Protein AF-A0A948TJI2-F1 (afdb_monomer)

Radius of gyration: 21.01 Å; Cα contacts (8 Å, |Δi|>4): 110; chains: 1; bounding box: 56×39×64 Å

Secondary structure (DSSP, 8-state):
-------S---HHHHHHHHHHSTT-TT----HHHHHHHHHHHHHHHHHHHHHHHHHHHHHHHTTT--HHHHHHHHHHHHHHHHTHHHHHHHHHHHHHHHT--HHHHHHHHHHHHHHHHHHHHHHHHTTTS-HHHHHHHHHHHHHHHHHHHHHHHHHHHSPTTTTS-TTSSTTTS--

InterPro domains:
  IPR008523 Protein of unknown function DUF805 [PF05656] (23-134)

Foldseek 3Di:
DDPPDPDDDDPVVNVVVVLVVCLQVLPDAADLVRLVVLLVVLVVQLVVLVVQLVVLVVVVVVVPPPDVVSVVSNVVSVVSNVSSVSSVLSSLSNLCVQQPDDPVVSCCLVCVLVVLVVVLVVLVVCCVPDPVPVSVVVSVVSVVVSVVSVVVSVVSSPDHGNNPVPPPPPPVVVPD

Structure (mmCIF, N/CA/C/O backbone):
data_AF-A0A948TJI2-F1
#
_entry.id   AF-A0A948TJI2-F1
#
loop_
_atom_site.group_PDB
_atom_site.id
_atom_site.type_symbol
_atom_site.label_atom_id
_atom_site.label_alt_id
_atom_site.label_comp_id
_atom_site.label_asym_id
_atom_site.label_entity_id
_atom_site.label_seq_id
_atom_site.pdbx_PDB_ins_code
_atom_site.Cartn_x
_atom_site.Cartn_y
_atom_site.Cartn_z
_atom_site.occupancy
_atom_site.B_iso_or_equiv
_atom_site.auth_seq_id
_atom_site.auth_comp_id
_atom_site.auth_asym_id
_atom_site.auth_atom_id
_atom_site.pdbx_PDB_model_num
ATOM 1 N N . MET A 1 1 ? -28.660 -2.058 5.578 1.00 41.66 1 MET A N 1
ATOM 2 C CA . MET A 1 1 ? -27.791 -2.684 6.599 1.00 41.66 1 MET A CA 1
ATOM 3 C C . MET A 1 1 ? -27.892 -4.188 6.432 1.00 41.66 1 MET A C 1
ATOM 5 O O . MET A 1 1 ? -28.920 -4.748 6.784 1.00 41.66 1 MET A O 1
ATOM 9 N N . HIS A 1 2 ? -26.890 -4.827 5.831 1.00 29.61 2 HIS A N 1
ATOM 10 C CA . HIS A 1 2 ? -26.857 -6.284 5.725 1.00 29.61 2 HIS A CA 1
ATOM 11 C C . HIS A 1 2 ? -26.033 -6.803 6.906 1.00 29.61 2 HIS A C 1
ATOM 13 O O . HIS A 1 2 ? -24.832 -6.553 6.982 1.00 29.61 2 HIS A O 1
ATOM 19 N N . LYS A 1 3 ? -26.699 -7.414 7.892 1.00 41.34 3 LYS A N 1
ATOM 20 C CA . LYS A 1 3 ? -26.012 -8.119 8.976 1.00 41.34 3 LYS A CA 1
ATOM 21 C C . LYS A 1 3 ? -25.444 -9.394 8.363 1.00 41.34 3 LYS A C 1
ATOM 23 O O . LYS A 1 3 ? -26.211 -10.234 7.907 1.00 41.34 3 LYS A O 1
ATOM 28 N N . VAL A 1 4 ? -24.120 -9.523 8.324 1.00 48.44 4 VAL A N 1
ATOM 29 C CA . VAL A 1 4 ? -23.488 -10.813 8.034 1.00 48.44 4 VAL A CA 1
ATOM 30 C C . VAL A 1 4 ? -23.880 -11.732 9.185 1.00 48.44 4 VAL A C 1
ATOM 32 O O . VAL A 1 4 ? -23.501 -11.497 10.331 1.00 48.44 4 VAL A O 1
ATOM 35 N N . HIS A 1 5 ? -24.754 -12.689 8.890 1.00 36.78 5 HIS A N 1
ATOM 36 C CA . HIS A 1 5 ? -25.294 -13.618 9.865 1.00 36.78 5 HIS A CA 1
ATOM 37 C C . HIS A 1 5 ? -24.162 -14.489 10.423 1.00 36.78 5 HIS A C 1
ATOM 39 O O . HIS A 1 5 ? -23.538 -15.264 9.702 1.00 36.78 5 HIS A O 1
ATOM 45 N N . GLU A 1 6 ? -23.923 -14.371 11.727 1.00 55.50 6 GLU A N 1
ATOM 46 C CA . GLU A 1 6 ? -23.192 -15.353 12.521 1.00 55.50 6 GLU A CA 1
ATOM 47 C C . GLU A 1 6 ? -24.030 -16.632 12.589 1.00 55.50 6 GLU A C 1
ATOM 49 O O . GLU A 1 6 ? -24.870 -16.770 13.472 1.00 55.50 6 GLU A O 1
ATOM 54 N N . HIS A 1 7 ? -23.850 -17.567 11.656 1.00 35.25 7 HIS A N 1
ATOM 55 C CA . HIS A 1 7 ? -24.276 -18.955 11.842 1.00 35.25 7 HIS A CA 1
ATOM 56 C C . HIS A 1 7 ? -23.180 -19.910 11.363 1.00 35.25 7 HIS A C 1
ATOM 58 O O . HIS A 1 7 ? -22.802 -19.924 10.196 1.00 35.25 7 HIS A O 1
ATOM 64 N N . GLY A 1 8 ? -22.669 -20.673 12.334 1.00 47.69 8 GLY A N 1
ATOM 65 C CA . GLY A 1 8 ? -22.011 -21.976 12.237 1.00 47.69 8 GLY A CA 1
ATOM 66 C C . GLY A 1 8 ? -21.249 -22.318 10.956 1.00 47.69 8 GLY A C 1
ATOM 67 O O . GLY A 1 8 ? -21.839 -22.725 9.963 1.00 47.69 8 GLY A O 1
ATOM 68 N N . ARG A 1 9 ? -19.913 -22.329 11.070 1.00 49.62 9 ARG A N 1
ATOM 69 C CA . ARG A 1 9 ? -18.946 -22.820 10.071 1.00 49.62 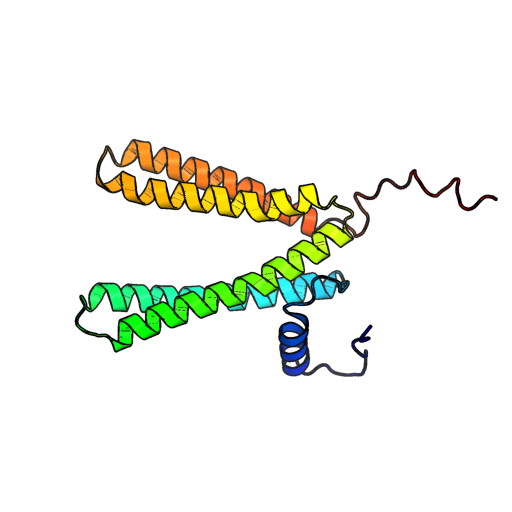9 ARG A CA 1
ATOM 70 C C . ARG A 1 9 ? -18.987 -22.047 8.752 1.00 49.62 9 ARG A C 1
ATOM 72 O O . ARG A 1 9 ? -19.444 -22.553 7.730 1.00 49.62 9 ARG A O 1
ATOM 79 N N . THR A 1 10 ? -18.387 -20.858 8.747 1.00 48.69 10 THR A N 1
ATOM 80 C CA . THR A 1 10 ? -17.975 -20.222 7.495 1.00 48.69 10 THR A CA 1
ATOM 81 C C . THR A 1 10 ? -16.931 -21.118 6.836 1.00 48.69 10 THR A C 1
ATOM 83 O O . THR A 1 10 ? -15.768 -21.175 7.236 1.00 48.69 10 THR A O 1
ATOM 86 N N . LYS A 1 11 ? -17.349 -21.876 5.817 1.00 54.75 11 LYS A N 1
ATOM 87 C CA . LYS A 1 11 ? -16.402 -22.472 4.873 1.00 54.75 11 LYS A CA 1
ATOM 88 C C . LYS A 1 11 ? -15.533 -21.308 4.404 1.00 54.75 11 LYS A C 1
ATOM 90 O O . LYS A 1 11 ? -16.090 -20.305 3.965 1.00 54.75 11 LYS A O 1
ATOM 95 N N . LEU A 1 12 ? -14.209 -21.402 4.532 1.00 59.41 12 LEU A N 1
ATOM 96 C CA . LEU A 1 12 ? -13.259 -20.322 4.197 1.00 59.41 12 LEU A CA 1
ATOM 97 C C . LEU A 1 12 ? -13.596 -19.623 2.866 1.00 59.41 12 LEU A C 1
ATOM 99 O O . LEU A 1 12 ? -13.432 -18.418 2.725 1.00 59.41 12 LEU A O 1
ATOM 103 N N . PHE A 1 13 ? -14.159 -20.382 1.928 1.00 56.41 13 PHE A N 1
ATOM 104 C CA . PHE A 1 13 ? -14.664 -19.921 0.643 1.00 56.41 13 PHE A CA 1
ATOM 105 C C . PHE A 1 13 ? -15.855 -18.938 0.694 1.00 56.41 13 PHE A C 1
ATOM 107 O O . PHE A 1 13 ? -15.899 -18.002 -0.095 1.00 56.41 13 PHE A O 1
ATOM 114 N N . GLN A 1 14 ? -16.816 -19.100 1.607 1.00 59.81 14 GLN A N 1
ATOM 115 C CA . GLN A 1 14 ? -17.918 -18.143 1.798 1.00 59.81 14 GLN A CA 1
ATOM 116 C C . GLN A 1 14 ? -17.423 -16.847 2.439 1.00 59.81 14 GLN A C 1
ATOM 118 O O . GLN A 1 14 ? -17.778 -15.775 1.970 1.00 59.81 14 GLN A O 1
ATOM 123 N N . ALA A 1 15 ? -16.520 -16.936 3.420 1.00 57.06 15 ALA A N 1
ATOM 124 C CA . ALA A 1 15 ? -15.851 -15.755 3.966 1.00 57.06 15 ALA A CA 1
ATOM 125 C C . ALA A 1 15 ? -15.019 -15.026 2.894 1.00 57.06 15 ALA A C 1
ATOM 127 O O . ALA A 1 15 ? -14.997 -13.799 2.856 1.00 57.06 15 ALA A O 1
ATOM 128 N N . TRP A 1 16 ? -14.385 -15.778 1.990 1.00 62.28 16 TRP A N 1
ATOM 129 C CA . TRP A 1 16 ? -13.677 -15.247 0.826 1.00 62.28 16 TRP A CA 1
ATOM 130 C C . TRP A 1 16 ? -14.635 -14.556 -0.162 1.00 62.28 16 TRP A C 1
ATOM 132 O O . TRP A 1 16 ? -14.411 -13.406 -0.522 1.00 62.28 16 TRP A O 1
ATOM 142 N N . LEU A 1 17 ? -15.753 -15.184 -0.538 1.00 58.09 17 LEU A N 1
ATOM 143 C CA . LEU A 1 17 ? -16.771 -14.578 -1.411 1.00 58.09 17 LEU A CA 1
ATOM 144 C C . LEU A 1 17 ? -17.415 -13.329 -0.795 1.00 58.09 17 LEU A C 1
ATOM 146 O O . LEU A 1 17 ? -17.622 -12.342 -1.497 1.00 58.09 17 LEU A O 1
ATOM 150 N N . ASP A 1 18 ? -17.708 -13.345 0.502 1.00 59.81 18 ASP A N 1
ATOM 151 C CA . ASP A 1 18 ? -18.291 -12.204 1.210 1.00 59.81 18 ASP A CA 1
ATOM 152 C C . ASP A 1 18 ? -17.280 -11.063 1.382 1.00 59.81 18 ASP A C 1
ATOM 154 O O . ASP A 1 18 ? -17.654 -9.891 1.303 1.00 59.81 18 ASP A O 1
ATOM 158 N N . PHE A 1 19 ? -15.986 -11.378 1.510 1.00 59.34 19 PHE A N 1
ATOM 159 C CA . PHE A 1 19 ? -14.902 -10.396 1.455 1.00 59.34 19 PHE A CA 1
ATOM 160 C C . PHE A 1 19 ? -14.855 -9.684 0.094 1.00 59.34 19 PHE A C 1
ATOM 162 O O . PHE A 1 19 ? -14.779 -8.456 0.048 1.00 59.34 19 PHE A O 1
ATOM 169 N N . PHE A 1 20 ? -14.991 -10.429 -1.010 1.00 63.50 20 PHE A N 1
ATOM 170 C CA . PHE A 1 20 ? -15.074 -9.853 -2.358 1.00 63.50 20 PHE A CA 1
ATOM 171 C C . PHE A 1 20 ? -16.419 -9.168 -2.660 1.00 63.50 20 PHE A C 1
ATOM 173 O O . PHE A 1 20 ? -16.454 -8.241 -3.460 1.00 63.50 20 PHE A O 1
ATOM 180 N N . LYS A 1 21 ? -17.529 -9.546 -2.014 1.00 61.41 21 LYS A N 1
ATOM 181 C CA . LYS A 1 21 ? -18.817 -8.830 -2.136 1.00 61.41 21 LYS A CA 1
ATOM 182 C C . LYS A 1 21 ? -18.848 -7.528 -1.334 1.00 61.41 21 LYS A C 1
ATOM 184 O O . LYS A 1 21 ? -19.417 -6.542 -1.790 1.00 61.41 21 LYS A O 1
ATOM 189 N N . GLY A 1 22 ? -18.205 -7.495 -0.167 1.00 58.66 22 GLY A N 1
ATOM 190 C CA . GLY A 1 22 ? -18.014 -6.291 0.651 1.00 58.66 22 GLY A CA 1
ATOM 191 C C . GLY A 1 22 ? -16.840 -5.405 0.209 1.00 58.66 22 GLY A C 1
ATOM 192 O O . GLY A 1 22 ? -16.525 -4.435 0.900 1.00 58.66 22 GLY A O 1
ATOM 193 N N . TYR A 1 23 ? -16.197 -5.739 -0.914 1.00 63.53 23 TYR A N 1
ATOM 194 C CA . TYR A 1 23 ? -14.965 -5.155 -1.464 1.00 63.53 23 TYR A CA 1
ATOM 195 C C . TYR A 1 23 ? -15.028 -3.650 -1.764 1.00 63.53 23 TYR A C 1
ATOM 197 O O . TYR A 1 23 ? -14.014 -2.972 -1.635 1.00 63.53 23 TYR A O 1
ATOM 205 N N . VAL A 1 24 ? -16.203 -3.120 -2.127 1.00 59.66 24 VAL A N 1
ATOM 206 C CA . VAL A 1 24 ? -16.421 -1.681 -2.410 1.00 59.66 24 VAL A CA 1
ATOM 207 C C . VAL A 1 24 ? -17.180 -0.978 -1.276 1.00 59.66 24 VAL A C 1
ATOM 209 O O . VAL A 1 24 ? -17.451 0.219 -1.344 1.00 59.66 24 VAL A O 1
ATOM 212 N N . ASP A 1 25 ? -17.563 -1.692 -0.214 1.00 66.06 25 ASP A N 1
ATOM 213 C CA . ASP A 1 25 ? -18.348 -1.085 0.860 1.00 66.06 25 ASP A CA 1
ATOM 214 C C . ASP A 1 25 ? -17.441 -0.398 1.889 1.00 66.06 25 ASP A C 1
ATOM 216 O O . ASP A 1 25 ? -16.996 -0.985 2.871 1.00 66.06 25 ASP A O 1
ATOM 220 N N . PHE A 1 26 ? -17.171 0.888 1.717 1.00 65.25 26 PHE A N 1
ATOM 221 C CA . PHE A 1 26 ? -16.350 1.643 2.670 1.00 65.25 26 PHE A CA 1
ATOM 222 C C . PHE A 1 26 ? -17.036 1.893 4.029 1.00 65.25 26 PHE A C 1
ATOM 224 O O . PHE A 1 26 ? -16.381 2.365 4.962 1.00 65.25 26 PHE A O 1
ATOM 231 N N . LYS A 1 27 ? -18.336 1.595 4.181 1.00 59.62 27 LYS A N 1
ATOM 232 C CA . LYS A 1 27 ? -19.125 1.990 5.361 1.00 59.62 27 LYS A CA 1
ATOM 233 C C . LYS A 1 27 ? -19.158 0.950 6.482 1.00 59.62 27 LYS A C 1
ATOM 235 O O . LYS A 1 27 ? -19.366 1.352 7.628 1.00 59.62 27 LYS A O 1
ATOM 240 N N . GLY A 1 28 ? -18.916 -0.331 6.201 1.00 65.31 28 GLY A N 1
ATOM 241 C CA . GLY A 1 28 ? -18.952 -1.405 7.207 1.00 65.31 28 GLY A CA 1
ATOM 242 C C . GLY A 1 28 ? -17.931 -1.252 8.348 1.00 65.31 28 GLY A C 1
ATOM 243 O O . GLY A 1 28 ? -16.875 -0.647 8.163 1.00 65.31 28 GLY A O 1
ATOM 244 N N . ASN A 1 29 ? -18.242 -1.822 9.517 1.00 62.53 29 ASN A N 1
ATOM 245 C CA . ASN A 1 29 ? -17.322 -1.928 10.658 1.00 62.53 29 ASN A CA 1
ATOM 246 C C . ASN A 1 29 ? -16.697 -3.328 10.671 1.00 62.53 29 ASN A C 1
ATOM 248 O O . ASN A 1 29 ? -17.370 -4.303 10.335 1.00 62.53 29 ASN A O 1
ATOM 252 N N . THR A 1 30 ? -15.435 -3.444 11.085 1.00 64.50 30 THR A N 1
ATOM 253 C CA . THR A 1 30 ? -14.716 -4.730 11.087 1.00 64.50 30 THR A CA 1
ATOM 254 C C . THR A 1 30 ? -14.263 -5.057 12.507 1.00 64.50 30 THR A C 1
ATOM 256 O O . THR A 1 30 ? -13.713 -4.203 13.199 1.00 64.50 30 THR A O 1
ATOM 259 N N . THR A 1 31 ? -14.483 -6.287 12.976 1.00 72.88 31 THR A N 1
ATOM 260 C CA . THR A 1 31 ? -13.916 -6.720 14.264 1.00 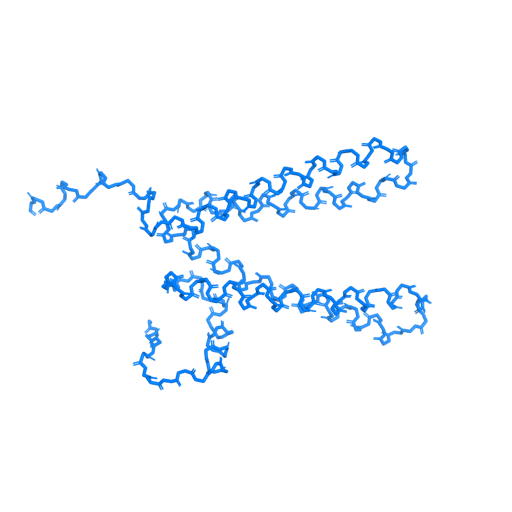72.88 31 THR A CA 1
ATOM 261 C C . THR A 1 31 ? -12.386 -6.741 14.173 1.00 72.88 31 THR A C 1
ATOM 263 O O . THR A 1 31 ? -11.831 -6.944 13.093 1.00 72.88 31 THR A O 1
ATOM 266 N N . ARG A 1 32 ? -11.669 -6.552 15.293 1.00 73.19 32 ARG A N 1
ATOM 267 C CA . ARG A 1 32 ? -10.189 -6.519 15.276 1.00 73.19 32 ARG A CA 1
ATOM 268 C C . ARG A 1 32 ? -9.582 -7.808 14.721 1.00 73.19 32 ARG A C 1
ATOM 270 O O . ARG A 1 32 ? -8.648 -7.752 13.931 1.00 73.19 32 ARG A O 1
ATOM 277 N N . SER A 1 33 ? -10.134 -8.958 15.111 1.00 75.12 33 SER A N 1
ATOM 278 C CA . SER A 1 33 ? -9.705 -10.255 14.580 1.00 75.12 33 SER A CA 1
ATOM 279 C C . SER A 1 33 ? -10.012 -10.375 13.083 1.00 75.12 33 SER A C 1
ATOM 281 O O . SER A 1 33 ? -9.138 -10.766 12.314 1.00 75.12 33 SER A O 1
ATOM 283 N N . GLY A 1 34 ? -11.204 -9.948 12.648 1.00 75.50 34 GLY A N 1
ATOM 284 C CA . GLY A 1 34 ? -11.576 -9.936 11.231 1.00 75.50 34 GLY A CA 1
ATOM 285 C C . GLY A 1 34 ? -10.671 -9.044 10.379 1.00 75.50 34 GLY A C 1
ATOM 286 O O . GLY A 1 34 ? -10.321 -9.421 9.264 1.00 75.50 34 GLY A O 1
ATOM 287 N N . TYR A 1 35 ? -10.228 -7.904 10.918 1.00 81.25 35 TYR A N 1
ATOM 288 C CA . TYR A 1 35 ? -9.252 -7.036 10.263 1.00 81.25 35 TYR A CA 1
ATOM 289 C C . TYR A 1 35 ? -7.918 -7.756 10.028 1.00 81.25 35 TYR A C 1
ATOM 291 O O . TYR A 1 35 ? -7.450 -7.786 8.896 1.00 81.25 35 TYR A O 1
ATOM 299 N N . TRP A 1 36 ? -7.319 -8.362 11.060 1.00 83.50 36 TRP A N 1
ATOM 300 C CA . TRP A 1 36 ? -6.009 -9.013 10.926 1.00 83.50 36 TRP A CA 1
ATOM 301 C C . TRP A 1 36 ? -6.047 -10.218 9.989 1.00 83.50 36 TRP A C 1
ATOM 303 O O . TRP A 1 36 ? -5.165 -10.360 9.146 1.00 83.50 36 TRP A O 1
ATOM 313 N N . TRP A 1 37 ? -7.090 -11.047 10.070 1.00 78.38 37 TRP A N 1
ATOM 314 C CA . TRP A 1 37 ? -7.266 -12.159 9.135 1.00 78.38 37 TRP A CA 1
ATOM 315 C C . TRP A 1 37 ? -7.487 -11.678 7.699 1.00 78.38 37 TRP A C 1
ATOM 317 O O . TRP A 1 37 ? -6.871 -12.213 6.777 1.00 78.38 37 TRP A O 1
ATOM 327 N N . GLY A 1 38 ? -8.302 -10.636 7.507 1.00 82.12 38 GLY A N 1
ATOM 328 C CA . GLY A 1 38 ? -8.502 -10.009 6.201 1.00 82.12 38 GLY A CA 1
ATOM 329 C C . GLY A 1 38 ? -7.211 -9.409 5.643 1.00 82.12 38 GLY A C 1
ATOM 330 O O . GLY A 1 38 ? -6.884 -9.635 4.484 1.00 82.12 38 GLY A O 1
ATOM 331 N N . PHE A 1 39 ? -6.438 -8.708 6.474 1.00 84.38 39 PHE A N 1
ATOM 332 C CA . PHE A 1 39 ? -5.150 -8.122 6.107 1.00 84.38 39 PHE A CA 1
ATOM 333 C C . PHE A 1 39 ? -4.120 -9.188 5.718 1.00 84.38 39 PHE A C 1
ATOM 335 O O . PHE A 1 39 ? -3.449 -9.042 4.697 1.00 84.38 39 PHE A O 1
ATOM 342 N N . LEU A 1 40 ? -4.010 -10.279 6.483 1.00 85.25 40 LEU A N 1
ATOM 343 C CA . LEU A 1 40 ? -3.100 -11.387 6.177 1.00 85.25 40 LEU A CA 1
ATOM 344 C C . LEU A 1 40 ? -3.462 -12.061 4.853 1.00 85.25 40 LEU A C 1
ATOM 346 O O . LEU A 1 40 ? -2.603 -12.205 3.984 1.00 85.25 40 LEU A O 1
ATOM 350 N N . LEU A 1 41 ? -4.735 -12.421 4.672 1.00 85.38 41 LEU A N 1
ATOM 351 C CA . LEU A 1 41 ? -5.216 -13.031 3.433 1.00 85.38 41 LEU A CA 1
ATOM 352 C C . LEU A 1 41 ? -4.981 -12.101 2.240 1.00 85.38 41 LEU A C 1
ATOM 354 O O . LEU A 1 41 ? -4.452 -12.528 1.215 1.00 85.38 41 LEU A O 1
ATOM 358 N N . GLN A 1 42 ? -5.293 -10.815 2.398 1.00 85.44 42 GLN A N 1
ATOM 359 C CA . GLN A 1 42 ? -5.075 -9.811 1.366 1.00 85.44 42 GLN A CA 1
ATOM 360 C C . GLN A 1 42 ? -3.591 -9.653 1.019 1.00 85.44 42 GLN A C 1
ATOM 362 O O . GLN A 1 42 ? -3.240 -9.561 -0.156 1.00 85.44 42 GLN A O 1
ATOM 367 N N . THR A 1 43 ? -2.714 -9.661 2.022 1.00 87.38 43 THR A N 1
ATOM 368 C CA . THR A 1 43 ? -1.261 -9.557 1.835 1.00 87.38 43 THR A CA 1
ATOM 369 C C . THR A 1 43 ? -0.722 -10.762 1.070 1.00 87.38 43 THR A C 1
ATOM 371 O O . THR A 1 43 ? 0.033 -10.587 0.116 1.00 87.38 43 THR A O 1
ATOM 374 N N . ILE A 1 44 ? -1.150 -11.978 1.425 1.00 89.75 44 ILE A N 1
ATOM 375 C CA . ILE A 1 44 ? -0.758 -13.208 0.723 1.00 89.75 44 ILE A CA 1
ATOM 376 C C . ILE A 1 44 ? -1.215 -13.161 -0.741 1.00 89.75 44 ILE A C 1
ATOM 378 O O . ILE A 1 44 ? -0.410 -13.414 -1.638 1.00 89.75 44 ILE A O 1
ATOM 382 N N . LEU A 1 45 ? -2.470 -12.780 -1.005 1.00 88.81 45 LEU A N 1
ATOM 383 C CA . LEU A 1 45 ? -2.991 -12.652 -2.370 1.00 88.81 45 LEU A CA 1
ATOM 384 C C . LEU A 1 45 ? -2.212 -11.618 -3.192 1.00 88.81 45 LEU A C 1
ATOM 386 O O . LEU A 1 45 ? -1.853 -11.888 -4.337 1.00 88.81 45 LEU A O 1
ATOM 390 N N . LEU A 1 46 ? -1.902 -10.460 -2.604 1.00 89.69 46 LEU A N 1
ATOM 391 C CA . LEU A 1 46 ? -1.090 -9.424 -3.244 1.00 89.69 46 LEU A CA 1
ATOM 392 C C . LEU A 1 46 ? 0.325 -9.909 -3.560 1.00 89.69 46 LEU A C 1
ATOM 394 O O . LEU A 1 46 ? 0.833 -9.608 -4.639 1.00 89.69 46 LEU A O 1
ATOM 398 N N . LEU A 1 47 ? 0.968 -10.646 -2.652 1.00 91.62 47 LEU A N 1
ATOM 399 C CA . LEU A 1 47 ? 2.303 -11.200 -2.880 1.00 91.62 47 LEU A CA 1
ATOM 400 C C . LEU A 1 47 ? 2.295 -12.203 -4.036 1.00 91.62 47 LEU A C 1
ATOM 402 O O . LEU A 1 47 ? 3.110 -12.081 -4.950 1.00 91.62 47 LEU A O 1
ATOM 406 N N . LEU A 1 48 ? 1.342 -13.138 -4.046 1.00 92.38 48 LEU A N 1
ATOM 407 C CA . LEU A 1 48 ? 1.199 -14.117 -5.127 1.00 92.38 48 LEU A CA 1
ATOM 408 C C . LEU A 1 48 ? 0.926 -13.437 -6.474 1.00 92.38 48 LEU A C 1
ATOM 410 O O . LEU A 1 48 ? 1.607 -13.726 -7.458 1.00 92.38 48 LEU A O 1
ATOM 414 N N . ALA A 1 49 ? -0.009 -12.484 -6.516 1.00 91.06 49 ALA A N 1
ATOM 415 C CA . ALA A 1 49 ? -0.326 -11.738 -7.730 1.00 91.06 49 ALA A CA 1
ATOM 416 C C . ALA A 1 49 ? 0.884 -10.948 -8.252 1.00 91.06 49 ALA A C 1
ATOM 418 O O . ALA A 1 49 ? 1.168 -10.976 -9.448 1.00 91.06 49 ALA A O 1
ATOM 419 N N . LYS A 1 50 ? 1.646 -10.298 -7.362 1.00 91.19 50 LYS A N 1
ATOM 420 C CA . LYS A 1 50 ? 2.873 -9.575 -7.729 1.00 91.19 50 LYS A CA 1
ATOM 421 C C . LYS A 1 50 ? 3.947 -10.499 -8.285 1.00 91.19 50 LYS A C 1
ATOM 423 O O . LYS A 1 50 ? 4.583 -10.126 -9.267 1.00 91.19 50 LYS A O 1
ATOM 428 N N . LEU A 1 51 ? 4.150 -11.679 -7.697 1.00 93.56 51 LEU A N 1
ATOM 429 C CA . LEU A 1 51 ? 5.119 -12.663 -8.193 1.00 93.56 51 LEU A CA 1
ATOM 430 C C . LEU A 1 51 ? 4.759 -13.144 -9.603 1.00 93.56 51 LEU A C 1
ATOM 432 O O . LEU A 1 51 ? 5.626 -13.233 -10.470 1.00 93.56 51 LEU A O 1
ATOM 436 N N . ILE A 1 52 ? 3.478 -13.415 -9.856 1.00 91.19 52 ILE A N 1
ATOM 437 C CA . ILE A 1 52 ? 3.000 -13.819 -11.184 1.00 91.19 52 ILE A CA 1
ATOM 438 C C . ILE A 1 52 ? 3.171 -12.667 -12.184 1.00 91.19 52 ILE A C 1
ATOM 440 O O . ILE A 1 52 ? 3.728 -12.870 -13.262 1.00 91.19 52 ILE A O 1
ATOM 444 N N . ALA A 1 53 ? 2.759 -11.451 -11.815 1.00 91.50 53 ALA A N 1
ATOM 445 C CA . ALA A 1 53 ? 2.863 -10.272 -12.673 1.00 91.50 53 ALA A CA 1
ATOM 446 C C . ALA A 1 53 ? 4.320 -9.916 -13.010 1.00 91.50 53 ALA A C 1
ATOM 448 O O . ALA A 1 53 ? 4.632 -9.629 -14.162 1.00 91.50 53 ALA A O 1
ATOM 449 N N . THR A 1 54 ? 5.239 -9.994 -12.042 1.00 90.81 54 THR A N 1
ATOM 450 C CA . THR A 1 54 ? 6.672 -9.761 -12.294 1.00 90.81 54 THR A CA 1
ATOM 451 C C . THR A 1 54 ? 7.263 -10.814 -13.218 1.00 90.81 54 THR A C 1
ATOM 453 O O . THR A 1 54 ? 7.972 -10.452 -14.153 1.00 90.81 54 THR A O 1
ATOM 456 N N . LYS A 1 55 ? 6.930 -12.100 -13.042 1.00 90.44 55 LYS A N 1
ATOM 457 C CA . LYS A 1 55 ? 7.347 -13.142 -13.994 1.00 90.44 55 LYS A CA 1
ATOM 458 C C . LYS A 1 55 ? 6.822 -12.869 -15.406 1.00 90.44 55 LYS A C 1
ATOM 460 O O . LYS A 1 55 ? 7.595 -12.954 -16.356 1.00 90.44 55 LYS A O 1
ATOM 465 N N . ALA A 1 56 ? 5.552 -12.487 -15.541 1.00 88.75 56 ALA A N 1
ATOM 466 C CA . ALA A 1 56 ? 4.959 -12.140 -16.831 1.00 88.75 56 ALA A CA 1
ATOM 467 C C . ALA A 1 56 ? 5.641 -10.920 -17.480 1.00 88.75 56 ALA A C 1
ATOM 469 O O . ALA A 1 56 ? 5.928 -10.947 -18.676 1.00 88.75 56 ALA A O 1
ATOM 470 N N . HIS A 1 57 ? 5.971 -9.882 -16.703 1.00 88.06 57 HIS A N 1
ATOM 471 C CA . HIS A 1 57 ? 6.740 -8.730 -17.188 1.00 88.06 57 HIS A CA 1
ATOM 472 C C . HIS A 1 57 ? 8.146 -9.121 -17.656 1.00 88.06 57 HIS A C 1
ATOM 474 O O . HIS A 1 57 ? 8.558 -8.708 -18.736 1.00 88.06 57 HIS A O 1
ATOM 480 N N . MET A 1 58 ? 8.862 -9.952 -16.893 1.00 89.12 58 MET A N 1
ATOM 481 C CA . MET A 1 58 ? 10.207 -10.416 -17.260 1.00 89.12 58 MET A CA 1
ATOM 482 C C . MET A 1 58 ? 10.188 -11.224 -18.563 1.00 89.12 58 MET A C 1
ATOM 484 O O . MET A 1 58 ? 11.014 -10.997 -19.445 1.00 89.12 58 MET A O 1
ATOM 488 N N . MET A 1 59 ? 9.206 -12.117 -18.724 1.00 87.75 59 MET A N 1
ATOM 489 C CA . MET A 1 59 ? 9.000 -12.854 -19.975 1.00 87.75 59 MET A CA 1
ATOM 490 C C . MET A 1 59 ? 8.667 -11.910 -21.133 1.00 87.75 59 MET A C 1
ATOM 492 O O . MET A 1 59 ? 9.223 -12.056 -22.217 1.00 87.75 59 MET A O 1
ATOM 496 N N . SER A 1 60 ? 7.802 -10.916 -20.907 1.00 86.94 60 SER A N 1
ATOM 497 C CA . SER A 1 60 ? 7.434 -9.935 -21.935 1.00 86.94 60 SER A CA 1
ATOM 498 C C . SER A 1 60 ? 8.619 -9.085 -22.379 1.00 86.94 60 SER A C 1
ATOM 500 O O . SER A 1 60 ? 8.691 -8.723 -23.551 1.00 86.94 60 SER A O 1
ATOM 502 N N . TYR A 1 61 ? 9.522 -8.749 -21.458 1.00 83.94 61 TYR A N 1
ATOM 503 C CA . TYR A 1 61 ? 10.741 -8.007 -21.757 1.00 83.94 61 TYR A CA 1
ATOM 504 C C . TYR A 1 61 ? 11.719 -8.862 -22.571 1.00 83.94 61 TYR A C 1
ATOM 506 O O . TYR A 1 61 ? 12.237 -8.410 -23.588 1.00 83.94 61 TYR A O 1
ATOM 514 N N . SER A 1 62 ? 11.912 -10.125 -22.174 1.00 85.44 62 SER A N 1
ATOM 515 C CA . SER A 1 62 ? 12.808 -11.059 -22.868 1.00 85.44 62 SER A CA 1
ATOM 516 C C . SER A 1 62 ? 12.319 -11.458 -24.261 1.00 85.44 62 SER A C 1
ATOM 518 O O . SER A 1 62 ? 13.144 -11.728 -25.125 1.00 85.44 62 SER A O 1
ATOM 520 N N . ALA A 1 63 ? 11.004 -11.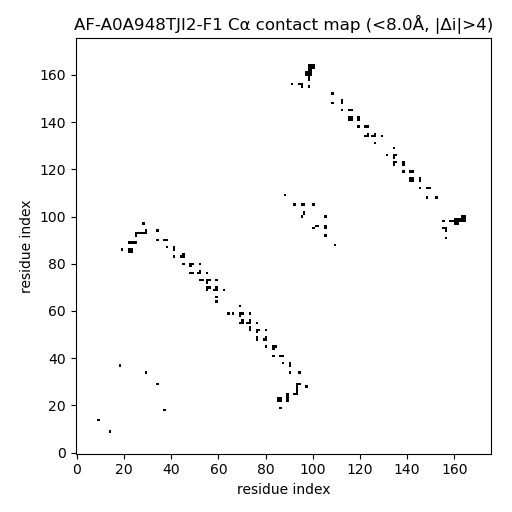531 -24.482 1.00 82.56 63 ALA A N 1
ATOM 521 C CA . ALA A 1 63 ? 10.417 -11.944 -25.757 1.00 82.56 63 ALA A CA 1
ATOM 522 C C . ALA A 1 63 ? 10.406 -10.835 -26.827 1.00 82.56 63 ALA A C 1
ATOM 524 O O . ALA A 1 63 ? 9.863 -11.062 -27.902 1.00 82.56 63 ALA A O 1
ATOM 525 N N . GLY A 1 64 ? 10.949 -9.646 -26.525 1.00 67.50 64 GLY A N 1
ATOM 526 C CA . GLY A 1 64 ? 11.264 -8.600 -27.501 1.00 67.50 64 GLY A CA 1
ATOM 527 C C . GLY A 1 64 ? 10.150 -8.312 -28.506 1.00 67.50 64 GLY A C 1
ATOM 528 O O . GLY A 1 64 ? 10.273 -8.668 -29.657 1.00 67.50 64 GLY A O 1
ATOM 529 N N . ASN A 1 65 ? 9.062 -7.665 -28.084 1.00 64.94 65 ASN A N 1
ATOM 530 C CA . ASN A 1 65 ? 7.923 -7.229 -28.913 1.00 64.94 65 ASN A CA 1
ATOM 531 C C . ASN A 1 65 ? 7.160 -8.255 -29.786 1.00 64.94 65 ASN A C 1
ATOM 533 O O . ASN A 1 65 ? 6.006 -7.951 -30.105 1.00 64.94 65 ASN A O 1
ATOM 537 N N . ASP A 1 66 ? 7.711 -9.434 -30.063 1.00 73.44 66 ASP A N 1
ATOM 538 C CA . ASP A 1 66 ? 7.254 -10.392 -31.079 1.00 73.44 66 ASP A CA 1
ATOM 539 C C . ASP A 1 66 ? 6.194 -11.377 -30.563 1.00 73.44 66 ASP A C 1
ATOM 541 O O . ASP A 1 66 ? 5.544 -12.078 -31.336 1.00 73.44 66 ASP A O 1
ATOM 545 N N . ALA A 1 67 ? 5.959 -11.401 -29.247 1.00 81.81 67 ALA A N 1
ATOM 546 C CA . ALA A 1 67 ? 4.977 -12.272 -28.604 1.00 81.81 67 ALA A CA 1
ATOM 547 C C . ALA A 1 67 ? 3.798 -11.469 -28.006 1.00 81.81 67 ALA A C 1
ATOM 549 O O . ALA A 1 67 ? 3.820 -11.111 -26.820 1.00 81.81 67 ALA A O 1
ATOM 550 N N . PRO A 1 68 ? 2.731 -11.184 -28.781 1.00 82.88 68 PRO A N 1
ATOM 551 C CA . PRO A 1 68 ? 1.568 -10.437 -28.292 1.00 82.88 68 PRO A CA 1
ATOM 552 C C . PRO A 1 68 ? 0.853 -11.131 -27.121 1.00 82.88 68 PRO A C 1
ATOM 554 O O . PRO A 1 68 ? 0.362 -10.458 -26.216 1.00 82.88 68 PRO A O 1
ATOM 557 N N . SER A 1 69 ? 0.858 -12.466 -27.071 1.00 84.88 69 SER A N 1
ATOM 558 C CA . SER A 1 69 ? 0.286 -13.249 -25.964 1.00 84.88 69 SER A CA 1
ATOM 559 C C . SER A 1 69 ? 0.951 -12.953 -24.614 1.00 84.88 69 SER A C 1
ATOM 561 O O . SER A 1 69 ? 0.268 -12.834 -23.596 1.00 84.88 69 SER A O 1
ATOM 563 N N . VAL A 1 70 ? 2.273 -12.761 -24.596 1.00 85.06 70 VAL A N 1
ATOM 564 C CA . VAL A 1 70 ? 3.039 -12.486 -23.370 1.00 85.06 70 VAL A CA 1
ATOM 565 C C . VAL A 1 70 ? 2.791 -11.056 -22.878 1.00 85.06 70 VAL A C 1
ATOM 567 O O . VAL A 1 70 ? 2.659 -10.830 -21.674 1.00 85.06 70 VAL A O 1
ATOM 570 N N . LYS A 1 71 ? 2.627 -10.094 -23.797 1.00 85.50 71 LYS A N 1
ATOM 571 C CA . LYS A 1 71 ? 2.236 -8.710 -23.468 1.00 85.50 71 LYS A CA 1
ATOM 572 C C . LYS A 1 71 ? 0.857 -8.649 -22.819 1.00 85.50 71 LYS A C 1
ATOM 574 O O . LYS A 1 71 ? 0.689 -7.978 -21.801 1.00 85.50 71 LYS A O 1
ATOM 579 N N . ILE A 1 72 ? -0.111 -9.375 -23.383 1.00 88.81 72 ILE A N 1
ATOM 580 C CA . ILE A 1 72 ? -1.469 -9.477 -22.834 1.00 88.81 72 ILE A CA 1
ATOM 581 C C . ILE A 1 72 ? -1.417 -10.077 -21.427 1.00 88.81 72 ILE A C 1
ATOM 583 O O . ILE A 1 72 ? -2.012 -9.519 -20.510 1.00 88.81 72 ILE A O 1
ATOM 587 N N . LEU A 1 73 ? -0.655 -11.156 -21.226 1.00 88.19 73 LEU A N 1
ATOM 588 C CA . LEU A 1 73 ? -0.496 -11.777 -19.909 1.00 88.19 73 LEU A CA 1
ATOM 589 C C . LEU A 1 73 ? 0.092 -10.804 -18.876 1.00 88.19 73 LEU A C 1
ATOM 591 O O . LEU A 1 73 ? -0.404 -10.710 -17.755 1.00 88.19 73 LEU A O 1
ATOM 595 N N . SER A 1 74 ? 1.121 -10.052 -19.268 1.00 88.06 74 SER A N 1
ATOM 596 C CA . SER A 1 74 ? 1.736 -8.997 -18.460 1.00 88.06 74 SER A CA 1
ATOM 597 C C . SER A 1 74 ? 0.718 -7.911 -18.074 1.00 88.06 74 SER A C 1
ATOM 599 O O . SER A 1 74 ? 0.580 -7.592 -16.894 1.00 88.06 74 SER A O 1
ATOM 601 N N . PHE A 1 75 ? -0.058 -7.409 -19.039 1.00 90.06 75 PHE A N 1
ATOM 602 C CA . PHE A 1 75 ? -1.092 -6.396 -18.811 1.00 90.06 75 PHE A CA 1
ATOM 603 C C . PHE A 1 75 ? -2.206 -6.888 -17.875 1.00 90.06 75 PHE A C 1
ATOM 605 O O . PHE A 1 75 ? -2.569 -6.204 -16.917 1.00 90.06 75 PHE A O 1
ATOM 612 N N . VAL A 1 76 ? -2.711 -8.104 -18.102 1.00 90.19 76 VAL A N 1
ATOM 613 C CA . VAL A 1 76 ? -3.713 -8.740 -17.234 1.00 90.19 76 VAL A CA 1
ATOM 614 C C . VAL A 1 76 ? -3.164 -8.923 -15.818 1.00 90.19 76 VAL A C 1
ATOM 616 O O . VAL A 1 76 ? -3.861 -8.628 -14.847 1.00 90.19 76 VAL A O 1
ATOM 619 N N . GLY A 1 77 ? -1.901 -9.338 -15.682 1.00 89.56 77 GLY A N 1
ATOM 620 C CA . GLY A 1 77 ? -1.222 -9.436 -14.391 1.00 89.56 77 GLY A CA 1
ATOM 621 C C . GLY A 1 77 ? -1.207 -8.105 -13.636 1.00 89.56 77 GLY A C 1
ATOM 622 O O . GLY A 1 77 ? -1.552 -8.064 -12.453 1.00 89.56 77 GLY A O 1
ATOM 623 N N . THR A 1 78 ? -0.885 -7.000 -14.315 1.00 88.94 78 THR A N 1
ATOM 624 C CA . THR A 1 78 ? -0.930 -5.653 -13.725 1.00 88.94 78 THR A CA 1
ATOM 625 C C . THR A 1 78 ? -2.344 -5.272 -13.275 1.00 88.94 78 THR A C 1
ATOM 627 O O . THR A 1 78 ? -2.512 -4.775 -12.161 1.00 88.94 78 THR A O 1
ATOM 630 N N . LEU A 1 79 ? -3.371 -5.543 -14.089 1.00 90.25 79 LEU A N 1
ATOM 631 C CA . LEU A 1 79 ? -4.766 -5.258 -13.733 1.00 90.25 79 LEU A CA 1
ATOM 632 C C . LEU A 1 79 ? -5.211 -6.013 -12.478 1.00 90.25 79 LEU A C 1
ATOM 634 O O . LEU A 1 79 ? -5.839 -5.422 -11.600 1.00 90.25 79 LEU A O 1
ATOM 638 N N . ILE A 1 80 ? -4.846 -7.291 -12.352 1.00 88.56 80 ILE A N 1
ATOM 639 C CA . ILE A 1 80 ? -5.157 -8.093 -11.161 1.00 88.56 80 ILE A CA 1
ATOM 640 C C . ILE A 1 80 ? -4.522 -7.470 -9.914 1.00 88.56 80 ILE A C 1
ATOM 642 O O . ILE A 1 80 ? -5.185 -7.346 -8.884 1.00 88.56 80 ILE A O 1
ATOM 646 N N . VAL A 1 81 ? -3.262 -7.033 -9.997 1.00 88.56 81 VAL A N 1
ATOM 647 C CA . VAL A 1 81 ? -2.590 -6.361 -8.875 1.00 88.56 81 VAL A CA 1
ATOM 648 C C . VAL A 1 81 ? -3.322 -5.074 -8.488 1.00 88.56 81 VAL A C 1
ATOM 650 O O . VAL A 1 81 ? -3.522 -4.844 -7.299 1.00 88.56 81 VAL A O 1
ATOM 653 N N . ILE A 1 82 ? -3.764 -4.267 -9.457 1.00 87.88 82 ILE A N 1
ATOM 654 C CA . ILE A 1 82 ? -4.513 -3.025 -9.201 1.00 87.88 82 ILE A CA 1
ATOM 655 C C . ILE A 1 82 ? -5.849 -3.317 -8.510 1.00 87.88 82 ILE A C 1
ATOM 657 O O . ILE A 1 82 ? -6.178 -2.674 -7.513 1.00 87.88 82 ILE A O 1
ATOM 661 N N . LEU A 1 83 ? -6.598 -4.312 -8.987 1.00 85.75 83 LEU A N 1
ATOM 662 C CA . LEU A 1 83 ? -7.858 -4.721 -8.362 1.00 85.75 83 LEU A CA 1
ATOM 663 C C . LEU A 1 83 ? -7.638 -5.171 -6.914 1.00 85.75 83 LEU A C 1
ATOM 665 O O . LEU A 1 83 ? -8.393 -4.798 -6.026 1.00 85.75 83 LEU A O 1
ATOM 669 N N . LEU A 1 84 ? -6.554 -5.891 -6.632 1.00 86.94 84 LEU A N 1
ATOM 670 C CA . LEU A 1 84 ? -6.214 -6.321 -5.275 1.00 86.94 84 LEU A CA 1
ATOM 671 C C . LEU A 1 84 ? -5.709 -5.191 -4.358 1.00 86.94 84 LEU A C 1
ATOM 673 O O . LEU A 1 84 ? -5.507 -5.431 -3.170 1.00 86.94 84 LEU A O 1
ATOM 677 N N . ILE A 1 85 ? -5.525 -3.957 -4.835 1.00 85.00 85 ILE A N 1
ATOM 678 C CA . ILE A 1 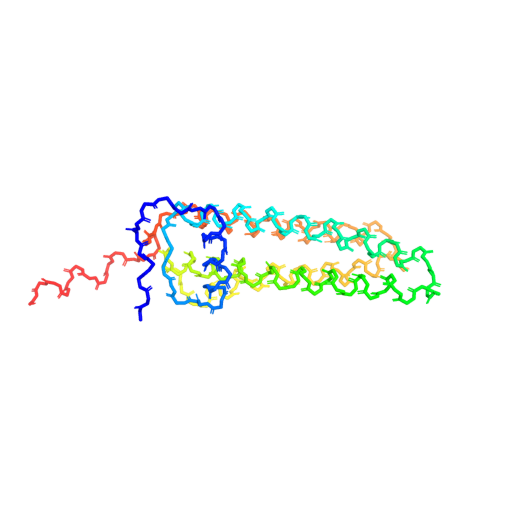85 ? -5.203 -2.812 -3.961 1.00 85.00 85 ILE A CA 1
ATOM 679 C C . ILE A 1 85 ? -6.465 -2.259 -3.282 1.00 85.00 85 ILE A C 1
ATOM 681 O O . ILE A 1 85 ? -6.420 -1.877 -2.112 1.00 85.00 85 ILE A O 1
ATOM 685 N N . LEU A 1 86 ? -7.612 -2.275 -3.962 1.00 85.31 86 LEU A N 1
ATOM 686 C CA . LEU A 1 86 ? -8.886 -1.759 -3.441 1.00 85.31 86 LEU A CA 1
ATOM 687 C C . LEU A 1 86 ? -9.382 -2.389 -2.115 1.00 85.31 86 LEU A C 1
ATOM 689 O O . LEU A 1 86 ? -9.812 -1.634 -1.238 1.00 85.31 86 LEU A O 1
ATOM 693 N N . PRO A 1 87 ? -9.293 -3.713 -1.878 1.00 79.50 87 PRO A N 1
ATOM 694 C CA . PRO A 1 87 ? -9.680 -4.312 -0.606 1.00 79.50 87 PRO A CA 1
ATOM 695 C C . PRO A 1 87 ? -8.714 -3.912 0.512 1.00 79.50 87 PRO A C 1
ATOM 697 O O . PRO A 1 87 ? -9.142 -3.691 1.643 1.00 79.50 87 PRO A O 1
ATOM 700 N N . MET A 1 88 ? -7.425 -3.751 0.194 1.00 82.19 88 MET A N 1
ATOM 701 C CA . MET A 1 88 ? -6.429 -3.276 1.152 1.00 82.19 88 MET A CA 1
ATOM 702 C C . MET A 1 88 ? -6.739 -1.840 1.589 1.00 82.19 88 MET A C 1
ATOM 704 O O . MET A 1 88 ? -6.760 -1.553 2.782 1.00 82.19 88 MET A O 1
ATOM 708 N N . LEU A 1 89 ? -7.092 -0.966 0.641 1.00 84.38 89 LEU A N 1
ATOM 709 C CA . LEU A 1 89 ? -7.541 0.398 0.935 1.00 84.38 89 LEU A CA 1
ATOM 710 C C . LEU A 1 89 ? -8.813 0.411 1.786 1.00 84.38 89 LEU A C 1
ATOM 712 O O . LEU A 1 89 ? -8.891 1.142 2.771 1.00 84.38 89 LEU A O 1
ATOM 716 N N . THR A 1 90 ? -9.793 -0.421 1.440 1.00 83.88 90 THR A N 1
ATOM 717 C CA . THR A 1 90 ? -11.067 -0.503 2.163 1.00 83.88 90 THR A CA 1
ATOM 718 C C . THR A 1 90 ? -10.859 -0.932 3.616 1.00 83.88 90 THR A C 1
ATOM 720 O O . THR A 1 90 ? -11.412 -0.309 4.524 1.00 83.88 90 THR A O 1
ATOM 723 N N . LEU A 1 91 ? -10.021 -1.945 3.864 1.00 82.62 91 LEU A N 1
ATOM 724 C CA . LEU A 1 91 ? -9.671 -2.387 5.216 1.00 82.62 91 LEU A CA 1
ATOM 725 C C . LEU A 1 91 ? -8.945 -1.296 6.013 1.00 82.62 91 LEU A C 1
ATOM 727 O O . LEU A 1 91 ? -9.326 -1.033 7.156 1.00 82.62 91 LEU A O 1
ATOM 731 N N . SER A 1 92 ? -7.952 -0.632 5.415 1.00 85.31 92 SER A N 1
ATOM 732 C CA . SER A 1 92 ? -7.203 0.441 6.078 1.00 85.31 92 SER A CA 1
ATOM 733 C C . SER A 1 92 ? -8.101 1.629 6.429 1.00 85.31 92 SER A C 1
ATOM 735 O O . SER A 1 92 ? -8.088 2.080 7.571 1.00 85.31 92 SER A O 1
ATOM 737 N N . ILE A 1 93 ? -8.957 2.091 5.506 1.00 86.56 93 ILE A N 1
ATOM 738 C CA . ILE A 1 93 ? -9.908 3.193 5.752 1.00 86.56 93 ILE A CA 1
ATOM 739 C C . ILE A 1 93 ? -10.846 2.857 6.912 1.00 86.56 93 ILE A C 1
ATOM 741 O O . ILE A 1 93 ? -11.047 3.688 7.803 1.00 86.56 93 ILE A O 1
ATOM 745 N N . ARG A 1 94 ? -11.420 1.644 6.920 1.00 85.69 94 ARG A N 1
ATOM 746 C CA . ARG A 1 94 ? -12.295 1.196 8.013 1.00 85.69 94 ARG A CA 1
ATOM 747 C C . ARG A 1 94 ? -11.542 1.210 9.341 1.00 85.69 94 ARG A C 1
ATOM 749 O O . ARG A 1 94 ? -12.040 1.792 10.298 1.00 85.69 94 ARG A O 1
ATOM 756 N N . ARG A 1 95 ? -10.317 0.675 9.386 1.00 85.94 95 ARG A N 1
ATOM 757 C CA . ARG A 1 95 ? -9.525 0.630 10.620 1.00 85.94 95 ARG A CA 1
ATOM 758 C C . ARG A 1 95 ? -9.129 2.021 11.112 1.00 85.94 95 ARG A C 1
ATOM 760 O O . ARG A 1 95 ? -9.289 2.295 12.297 1.00 85.94 95 ARG A O 1
ATOM 767 N N . TYR A 1 96 ? -8.682 2.916 10.233 1.00 87.81 96 TYR A N 1
ATOM 768 C CA . TYR A 1 96 ? -8.358 4.293 10.612 1.00 87.81 96 TYR A CA 1
ATOM 769 C C . TYR A 1 96 ? -9.567 5.037 11.188 1.00 87.81 96 TYR A C 1
ATOM 771 O O . TYR A 1 96 ? -9.449 5.726 12.205 1.00 87.81 96 TYR A O 1
ATOM 779 N N . ARG A 1 97 ? -10.747 4.839 10.591 1.00 85.81 97 ARG A N 1
ATOM 780 C CA . ARG A 1 97 ? -12.012 5.371 11.108 1.00 85.81 97 ARG A CA 1
ATOM 781 C C . ARG A 1 97 ? -12.376 4.762 12.464 1.00 85.81 97 ARG A C 1
ATOM 783 O O . ARG A 1 97 ? -12.757 5.505 13.362 1.00 85.81 97 ARG A O 1
ATOM 790 N N . ASP A 1 98 ? -12.180 3.456 12.646 1.00 83.19 98 ASP A N 1
ATOM 791 C CA . ASP A 1 98 ? -12.440 2.754 13.913 1.00 83.19 98 ASP A CA 1
ATOM 792 C C . ASP A 1 98 ? -11.522 3.207 15.064 1.00 83.19 98 ASP A C 1
ATOM 794 O O . ASP A 1 98 ? -11.877 3.053 16.232 1.00 83.19 98 ASP A O 1
ATOM 798 N N . ILE A 1 99 ? -10.329 3.736 14.774 1.00 85.31 99 ILE A N 1
ATOM 799 C CA . ILE A 1 99 ? -9.419 4.290 15.797 1.00 85.31 99 ILE A CA 1
ATOM 800 C C . ILE A 1 99 ? -9.822 5.729 16.177 1.00 85.31 99 ILE A C 1
ATOM 802 O O . ILE A 1 99 ? -9.461 6.211 17.253 1.00 85.31 99 ILE A O 1
ATOM 806 N N . GLY A 1 100 ? -10.618 6.396 15.335 1.00 83.44 100 GLY A N 1
ATOM 807 C CA . GLY A 1 100 ? -11.080 7.769 15.539 1.00 83.44 100 GLY A CA 1
ATOM 808 C C . GLY A 1 100 ? -10.285 8.828 14.775 1.00 83.44 100 GLY A C 1
ATOM 809 O O . GLY A 1 100 ? -10.327 9.998 15.154 1.00 83.44 100 GLY A O 1
ATOM 810 N N . LEU A 1 101 ? -9.545 8.456 13.721 1.00 84.44 101 LEU A N 1
ATOM 811 C CA . LEU A 1 101 ? -8.849 9.437 12.884 1.00 84.44 101 LEU A CA 1
ATOM 812 C C . LEU A 1 101 ? -9.839 10.320 12.118 1.00 84.44 101 LEU A C 1
ATOM 814 O O . LEU A 1 101 ? -10.856 9.858 11.601 1.00 84.44 101 LEU A O 1
ATOM 818 N N . LYS A 1 102 ? -9.499 11.607 11.995 1.00 86.31 102 LYS A N 1
ATOM 819 C CA . LYS A 1 102 ? -10.226 12.554 11.141 1.00 86.31 102 LYS A CA 1
ATOM 820 C C . LYS A 1 102 ? -10.032 12.185 9.669 1.00 86.31 102 LYS A C 1
ATOM 822 O O . LYS A 1 102 ? -8.938 11.790 9.274 1.00 86.31 102 LYS A O 1
ATOM 827 N N . ASN A 1 103 ? -11.048 12.424 8.839 1.00 83.12 103 ASN A N 1
ATOM 828 C CA . ASN A 1 103 ? -11.037 12.082 7.408 1.00 83.12 103 ASN A CA 1
ATOM 829 C C . ASN A 1 103 ? -9.800 12.607 6.649 1.00 83.12 103 ASN A C 1
ATOM 831 O O . ASN A 1 103 ? -9.261 11.902 5.804 1.00 83.12 103 ASN A O 1
ATOM 835 N N . ILE A 1 104 ? -9.312 13.810 6.976 1.00 84.69 104 ILE A N 1
ATOM 836 C CA . ILE A 1 104 ? -8.111 14.390 6.345 1.00 84.69 104 ILE A CA 1
ATOM 837 C C . ILE A 1 104 ? -6.858 13.572 6.678 1.00 84.69 104 ILE A C 1
ATOM 839 O O . ILE A 1 104 ? -6.060 13.278 5.794 1.00 84.69 104 ILE A O 1
ATOM 843 N N . SER A 1 105 ? -6.699 13.158 7.936 1.00 84.81 105 SER A N 1
ATOM 844 C CA . SER A 1 105 ? -5.568 12.327 8.357 1.00 84.81 105 SER A CA 1
ATOM 845 C C . SER A 1 105 ? -5.580 10.980 7.633 1.00 84.81 105 SER A C 1
ATOM 847 O O . SER A 1 105 ? -4.538 10.542 7.162 1.00 84.81 105 SER A O 1
ATOM 849 N N . ILE A 1 106 ? -6.758 10.369 7.463 1.00 87.44 106 ILE A N 1
ATOM 850 C CA . ILE A 1 106 ? -6.924 9.117 6.704 1.00 87.44 106 ILE A CA 1
ATOM 851 C C . ILE A 1 106 ? -6.408 9.275 5.268 1.00 87.44 106 ILE A C 1
ATOM 853 O O . ILE A 1 106 ? -5.664 8.428 4.781 1.00 87.44 106 ILE A O 1
ATOM 857 N N . ILE A 1 107 ? -6.766 10.376 4.602 1.00 88.19 107 ILE A N 1
ATOM 858 C CA . ILE A 1 107 ? -6.323 10.662 3.232 1.00 88.19 107 ILE A CA 1
ATOM 859 C C . ILE A 1 107 ? -4.797 10.794 3.167 1.00 88.19 107 ILE A C 1
ATOM 861 O O . ILE A 1 107 ? -4.180 10.231 2.266 1.00 88.19 107 ILE A O 1
ATOM 865 N N . ILE A 1 108 ? -4.180 11.488 4.128 1.00 88.69 108 ILE A N 1
ATOM 866 C CA . ILE A 1 108 ? -2.721 11.667 4.173 1.00 88.69 108 ILE A CA 1
ATOM 867 C C . ILE A 1 108 ? -2.012 10.316 4.296 1.00 88.69 108 ILE A C 1
ATOM 869 O O . ILE A 1 108 ? -1.117 10.039 3.503 1.00 88.69 108 ILE A O 1
ATOM 873 N N . PHE A 1 109 ? -2.428 9.459 5.231 1.00 88.12 109 PHE A N 1
ATOM 874 C CA . PHE A 1 109 ? -1.785 8.154 5.432 1.00 88.12 109 PHE A CA 1
ATOM 875 C C . PHE A 1 109 ? -1.938 7.218 4.230 1.00 88.12 109 PHE A C 1
ATOM 877 O O . PHE A 1 109 ? -1.046 6.430 3.943 1.00 88.12 109 PHE A O 1
ATOM 884 N N . ILE A 1 110 ? -3.017 7.352 3.457 1.00 88.25 110 ILE A N 1
ATOM 885 C CA . ILE A 1 110 ? -3.212 6.562 2.236 1.00 88.25 110 ILE A CA 1
ATOM 886 C C . ILE A 1 110 ? -2.398 7.112 1.060 1.00 88.25 110 ILE A C 1
ATOM 888 O O . ILE A 1 110 ? -1.783 6.345 0.319 1.00 88.25 110 ILE A O 1
ATOM 892 N N . LEU A 1 111 ? -2.403 8.432 0.856 1.00 90.00 111 LEU A N 1
ATOM 893 C CA . LEU A 1 111 ? -1.789 9.047 -0.321 1.00 90.00 111 LEU A CA 1
ATOM 894 C C . LEU A 1 111 ? -0.280 9.227 -0.181 1.00 90.00 111 LEU A C 1
ATOM 896 O O . LEU A 1 111 ? 0.439 9.086 -1.167 1.00 90.00 111 LEU A O 1
ATOM 900 N N . MET A 1 112 ? 0.226 9.523 1.014 1.00 90.44 112 MET A N 1
ATOM 901 C CA . MET A 1 112 ? 1.638 9.857 1.209 1.00 90.44 112 MET A CA 1
ATOM 902 C C . MET A 1 112 ? 2.587 8.722 0.771 1.00 90.44 112 MET A C 1
ATOM 904 O O . MET A 1 112 ? 3.494 8.994 -0.025 1.00 90.44 112 MET A O 1
ATOM 908 N N . PRO A 1 113 ? 2.351 7.441 1.128 1.00 90.06 113 PRO A N 1
ATOM 909 C CA . PRO A 1 113 ? 3.172 6.334 0.636 1.00 90.06 113 PRO A CA 1
ATOM 910 C C . PRO A 1 113 ? 3.116 6.157 -0.890 1.00 90.06 113 PRO A C 1
ATOM 912 O O . PRO A 1 113 ? 4.109 5.743 -1.492 1.00 90.06 113 PRO A O 1
ATOM 915 N N . LEU A 1 114 ? 1.977 6.474 -1.524 1.00 89.00 114 LEU A N 1
ATOM 916 C CA . LEU A 1 114 ? 1.812 6.419 -2.982 1.00 89.00 114 LEU A CA 1
ATOM 917 C C . LEU A 1 114 ? 2.621 7.521 -3.672 1.00 89.00 114 LEU A C 1
ATOM 919 O O . LEU A 1 114 ? 3.319 7.241 -4.646 1.00 89.00 114 LEU A O 1
ATOM 923 N N . VAL A 1 115 ? 2.582 8.748 -3.143 1.00 91.81 115 VAL A N 1
ATOM 924 C CA . VAL A 1 115 ? 3.363 9.877 -3.667 1.00 91.81 115 VAL A CA 1
ATOM 925 C C . VAL A 1 115 ? 4.861 9.598 -3.548 1.00 91.81 115 VAL A C 1
ATOM 927 O O . VAL A 1 115 ? 5.578 9.715 -4.540 1.00 91.81 115 VAL A O 1
ATOM 930 N N . LEU A 1 116 ? 5.335 9.149 -2.378 1.00 91.25 116 LEU A N 1
ATOM 931 C CA . LEU A 1 116 ? 6.744 8.783 -2.191 1.00 91.25 116 LEU A CA 1
ATOM 932 C C . LEU A 1 116 ? 7.189 7.683 -3.158 1.00 91.25 116 LEU A C 1
ATOM 934 O O . LEU A 1 116 ? 8.271 7.766 -3.738 1.00 91.25 116 LEU A O 1
ATOM 938 N N . GLN A 1 117 ? 6.353 6.659 -3.352 1.00 87.62 117 GLN A N 1
ATOM 939 C CA . GLN A 1 117 ? 6.655 5.575 -4.280 1.00 87.62 117 GLN A CA 1
ATOM 940 C C . GLN A 1 117 ? 6.724 6.066 -5.731 1.00 87.62 117 GLN A C 1
ATOM 942 O O . GLN A 1 117 ? 7.607 5.625 -6.466 1.00 87.62 117 GLN A O 1
ATOM 947 N N . GLY A 1 118 ? 5.818 6.958 -6.140 1.00 88.31 118 GLY A N 1
ATOM 948 C CA . GLY A 1 118 ? 5.812 7.554 -7.476 1.00 88.31 118 GLY A CA 1
ATOM 949 C C . GLY A 1 118 ? 7.080 8.360 -7.751 1.00 88.31 118 GLY A C 1
ATOM 950 O O . GLY A 1 118 ? 7.735 8.131 -8.766 1.00 88.31 118 GLY A O 1
ATOM 951 N N . ILE A 1 119 ? 7.480 9.215 -6.804 1.00 88.44 119 ILE A N 1
ATOM 952 C CA . ILE A 1 119 ? 8.721 10.002 -6.891 1.00 88.44 119 ILE A CA 1
ATOM 953 C C . ILE A 1 119 ? 9.943 9.076 -6.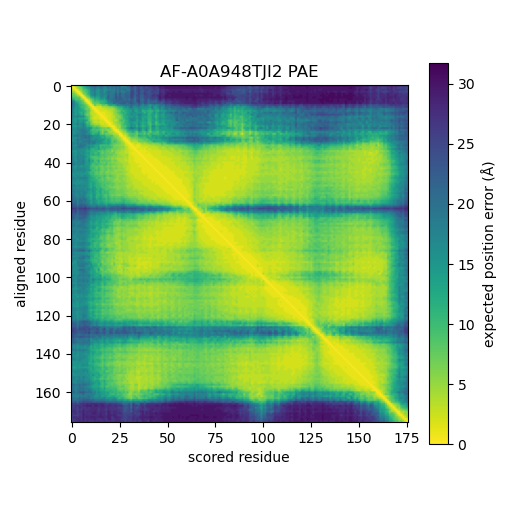981 1.00 88.44 119 ILE A C 1
ATOM 955 O O . ILE A 1 119 ? 10.819 9.276 -7.824 1.00 88.44 119 ILE A O 1
ATOM 959 N N . ALA A 1 120 ? 9.994 8.025 -6.157 1.00 86.88 120 ALA A N 1
ATOM 960 C CA . ALA A 1 120 ? 11.090 7.061 -6.184 1.00 86.88 120 ALA A CA 1
ATOM 961 C C . ALA A 1 120 ? 11.201 6.341 -7.545 1.00 86.88 120 ALA A C 1
ATOM 963 O O . ALA A 1 120 ? 12.302 6.199 -8.071 1.00 86.88 120 ALA A O 1
ATOM 964 N N . LEU A 1 121 ? 10.078 5.939 -8.156 1.00 84.25 121 LEU A N 1
ATOM 965 C CA . LEU A 1 121 ? 10.074 5.299 -9.480 1.00 84.25 121 LEU A CA 1
ATOM 966 C C . LEU A 1 121 ? 10.488 6.262 -10.598 1.00 84.25 121 LEU A C 1
ATOM 968 O O . LEU A 1 121 ? 11.238 5.865 -11.491 1.00 84.25 121 LEU A O 1
ATOM 972 N N . SER A 1 122 ? 10.045 7.524 -10.548 1.00 83.06 122 SER A N 1
ATOM 973 C CA . SER A 1 122 ? 10.502 8.518 -11.522 1.00 83.06 122 SER A CA 1
ATOM 974 C C . SER A 1 122 ? 12.009 8.722 -11.415 1.00 83.06 122 SE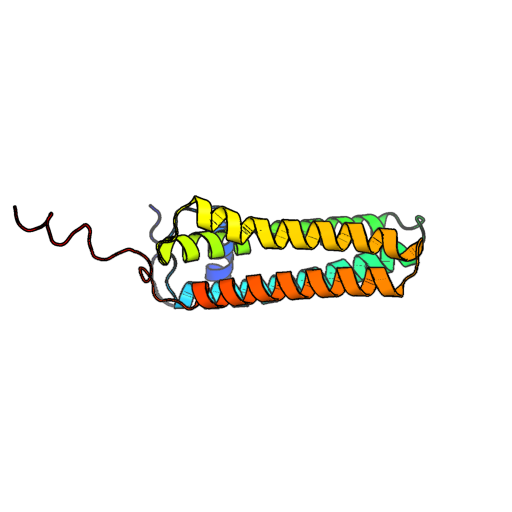R A C 1
ATOM 976 O O . SER A 1 122 ? 12.692 8.676 -12.432 1.00 83.06 122 SER A O 1
ATOM 978 N N . LEU A 1 123 ? 12.545 8.835 -10.193 1.00 80.38 123 LEU A N 1
ATOM 979 C CA . LEU A 1 123 ? 13.983 8.987 -9.960 1.00 80.38 123 LEU A CA 1
ATOM 980 C C . LEU A 1 123 ? 14.782 7.779 -10.444 1.00 80.38 123 LEU A C 1
ATOM 982 O O . LEU A 1 123 ? 15.822 7.987 -11.060 1.00 80.38 123 LEU A O 1
ATOM 986 N N . GLN A 1 124 ? 14.271 6.552 -10.264 1.00 74.12 124 GLN A N 1
ATOM 987 C CA . GLN A 1 124 ? 14.902 5.323 -10.763 1.00 74.12 124 GLN A CA 1
ATOM 988 C C . GLN A 1 124 ? 15.189 5.378 -12.275 1.00 74.12 124 GLN A C 1
ATOM 990 O O . GLN A 1 124 ? 16.189 4.834 -12.740 1.00 74.12 124 GLN A O 1
ATOM 995 N N . SER A 1 125 ? 14.338 6.065 -13.037 1.00 68.50 125 SER A N 1
ATOM 996 C CA . SER A 1 125 ? 14.490 6.203 -14.489 1.00 68.50 125 SER A CA 1
ATOM 997 C C . SER A 1 125 ? 15.587 7.208 -14.883 1.00 68.50 125 SER A C 1
ATOM 999 O O . SER A 1 125 ? 16.176 7.076 -15.952 1.00 68.50 125 SER A O 1
ATOM 1001 N N . PHE A 1 126 ? 15.916 8.173 -14.014 1.00 68.06 126 PHE A N 1
ATOM 1002 C CA . PHE A 1 126 ? 17.000 9.147 -14.231 1.00 68.06 126 PHE A CA 1
ATOM 1003 C C . PHE A 1 126 ? 18.395 8.602 -13.864 1.00 68.06 126 PHE A C 1
ATOM 1005 O O . PHE A 1 126 ? 19.401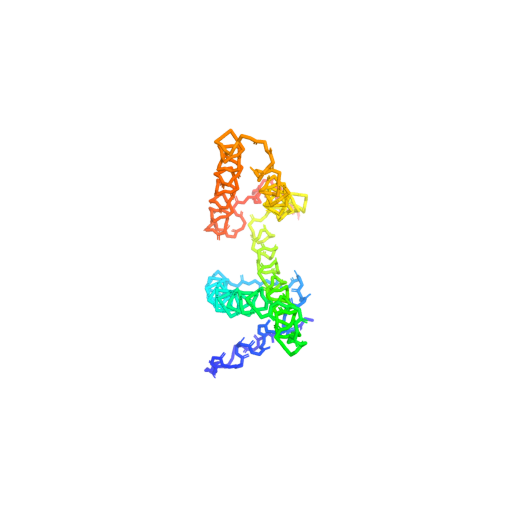 9.115 -14.358 1.00 68.06 126 PHE A O 1
ATOM 1012 N N . ILE A 1 127 ? 18.466 7.544 -13.041 1.00 61.91 127 ILE A N 1
ATOM 1013 C CA . ILE A 1 127 ? 19.715 6.936 -12.525 1.00 61.91 127 ILE A CA 1
ATOM 1014 C C . ILE A 1 127 ? 20.605 6.392 -13.651 1.00 61.91 127 ILE A C 1
ATOM 1016 O O . ILE A 1 127 ? 21.826 6.364 -13.524 1.00 61.91 127 ILE A O 1
ATOM 1020 N N . THR A 1 128 ? 20.011 5.994 -14.776 1.00 59.78 128 THR A N 1
ATOM 1021 C CA . THR A 1 128 ? 20.744 5.427 -15.916 1.00 59.78 128 THR A CA 1
ATOM 1022 C C . THR A 1 128 ? 21.565 6.479 -16.680 1.00 59.78 128 THR A C 1
ATOM 1024 O O . THR A 1 128 ? 22.431 6.109 -17.464 1.00 59.78 128 THR A O 1
ATOM 1027 N N . ILE A 1 129 ? 21.321 7.781 -16.464 1.00 62.44 129 ILE A N 1
ATOM 1028 C CA . ILE A 1 129 ? 21.862 8.863 -17.310 1.00 62.44 129 ILE A CA 1
ATOM 1029 C C . ILE A 1 129 ? 22.931 9.704 -16.590 1.00 62.44 129 ILE A C 1
ATOM 1031 O O . ILE A 1 129 ? 23.879 10.150 -17.226 1.00 62.44 129 ILE A O 1
ATOM 1035 N N . ASN A 1 130 ? 22.821 9.910 -15.272 1.00 64.50 130 ASN A N 1
ATOM 1036 C CA . ASN A 1 130 ? 23.697 10.815 -14.518 1.00 64.50 130 ASN A CA 1
ATOM 1037 C C . ASN A 1 130 ? 24.157 10.143 -13.218 1.00 64.50 130 ASN A C 1
ATOM 1039 O O . ASN A 1 130 ? 23.333 9.932 -12.343 1.00 64.50 130 ASN A O 1
ATOM 1043 N N . ASN A 1 131 ? 25.447 9.816 -13.079 1.00 70.50 131 ASN A N 1
ATOM 1044 C CA . ASN A 1 131 ? 26.095 9.357 -11.835 1.00 70.50 131 ASN A CA 1
ATOM 1045 C C . ASN A 1 131 ? 25.231 8.465 -10.912 1.00 70.50 131 ASN A C 1
ATOM 1047 O O . ASN A 1 131 ? 24.610 8.920 -9.950 1.00 70.50 131 ASN A O 1
ATOM 1051 N N . TYR A 1 132 ? 25.278 7.160 -11.173 1.00 72.62 132 TYR A N 1
ATOM 1052 C CA . TYR A 1 132 ? 24.504 6.109 -10.504 1.00 72.62 132 TYR A CA 1
ATOM 1053 C C . TYR A 1 132 ? 24.496 6.180 -8.959 1.00 72.62 132 TYR A C 1
ATOM 1055 O O . TYR A 1 132 ? 23.467 5.941 -8.326 1.00 72.62 132 TYR A O 1
ATOM 1063 N N . SER A 1 133 ? 25.616 6.550 -8.328 1.00 78.00 133 SER A N 1
ATOM 1064 C CA . SER A 1 133 ? 25.789 6.512 -6.867 1.00 78.00 133 SER A CA 1
ATOM 1065 C C . SER A 1 133 ? 24.947 7.547 -6.105 1.00 78.00 133 SER A C 1
ATOM 1067 O O . SER A 1 133 ? 24.287 7.208 -5.118 1.00 78.00 133 SER A O 1
ATOM 1069 N N . THR A 1 134 ? 24.921 8.805 -6.553 1.00 73.31 134 THR A N 1
ATOM 1070 C CA . THR A 1 134 ? 24.163 9.879 -5.887 1.00 73.31 134 THR A CA 1
ATOM 1071 C C . THR A 1 134 ? 22.660 9.640 -6.000 1.00 73.31 134 THR A C 1
ATOM 1073 O O . THR A 1 134 ? 21.928 9.781 -5.020 1.00 73.31 134 THR A O 1
ATOM 1076 N N . PHE A 1 135 ? 22.193 9.198 -7.167 1.00 76.19 135 PHE A N 1
ATOM 1077 C CA . PHE A 1 135 ? 20.778 8.911 -7.379 1.00 76.19 135 PHE A CA 1
ATOM 1078 C C . PHE A 1 135 ? 20.287 7.688 -6.603 1.00 76.19 135 PHE A C 1
ATOM 1080 O O . PHE A 1 135 ? 19.196 7.735 -6.032 1.00 76.19 135 PHE A O 1
ATOM 1087 N N . LEU A 1 136 ? 21.088 6.620 -6.517 1.00 79.38 136 LEU A N 1
ATOM 1088 C CA . LEU A 1 136 ? 20.768 5.485 -5.650 1.00 79.38 136 LEU A CA 1
ATOM 1089 C C . LEU A 1 136 ? 20.620 5.908 -4.189 1.00 79.38 136 LEU A C 1
ATOM 1091 O O . LEU A 1 136 ? 19.740 5.416 -3.487 1.00 79.38 136 LEU A O 1
ATOM 1095 N N . THR A 1 137 ? 21.465 6.831 -3.731 1.00 81.81 137 THR A N 1
ATOM 1096 C CA . THR A 1 137 ? 21.412 7.324 -2.351 1.00 81.81 137 THR A CA 1
ATOM 1097 C C . THR A 1 137 ? 20.085 8.032 -2.087 1.00 81.81 137 THR A C 1
ATOM 1099 O O . THR A 1 137 ? 19.406 7.722 -1.111 1.00 81.81 137 THR A O 1
ATOM 1102 N N . ILE A 1 138 ? 19.654 8.909 -2.997 1.00 84.00 138 ILE A N 1
ATOM 1103 C CA . ILE A 1 138 ? 18.361 9.602 -2.901 1.00 84.00 138 ILE A CA 1
ATOM 1104 C C . ILE A 1 138 ? 17.194 8.604 -2.947 1.00 84.00 138 ILE A C 1
ATOM 1106 O O . ILE A 1 138 ? 16.284 8.684 -2.122 1.00 84.00 138 ILE A O 1
ATOM 1110 N N . PHE A 1 139 ? 17.226 7.640 -3.871 1.00 85.38 139 PHE A N 1
ATOM 1111 C CA . PHE A 1 139 ? 16.205 6.593 -3.971 1.00 85.38 139 PHE A CA 1
ATOM 1112 C C . PHE A 1 139 ? 16.074 5.800 -2.663 1.00 85.38 139 PHE A C 1
ATOM 1114 O O . PHE A 1 139 ? 14.967 5.621 -2.152 1.00 85.38 139 PHE A O 1
ATOM 1121 N N . ASN A 1 140 ? 17.201 5.382 -2.083 1.00 86.00 140 ASN A N 1
ATOM 1122 C CA . ASN A 1 140 ? 17.230 4.630 -0.832 1.00 86.00 140 ASN A CA 1
ATOM 1123 C C . ASN A 1 140 ? 16.721 5.460 0.353 1.00 86.00 140 ASN A C 1
ATOM 1125 O O . ASN A 1 140 ? 15.983 4.936 1.187 1.00 86.00 140 ASN A O 1
ATOM 1129 N N . VAL A 1 141 ? 17.044 6.756 0.414 1.00 90.06 141 VAL A N 1
ATOM 1130 C CA . VAL A 1 141 ? 16.509 7.666 1.441 1.00 90.06 141 VAL A CA 1
ATOM 1131 C C . VAL A 1 141 ? 14.987 7.781 1.328 1.00 90.06 141 VAL A C 1
ATOM 1133 O O . VAL A 1 141 ? 14.288 7.664 2.333 1.00 90.06 141 VAL A O 1
ATOM 1136 N N . LEU A 1 142 ? 14.440 7.936 0.120 1.00 90.75 142 LEU A N 1
ATOM 1137 C CA . LEU A 1 142 ? 12.987 7.972 -0.086 1.00 90.75 142 LEU A CA 1
ATOM 1138 C C . LEU A 1 142 ? 12.315 6.645 0.286 1.00 90.75 142 LEU A C 1
ATOM 1140 O O . LEU A 1 142 ? 11.259 6.644 0.922 1.00 90.75 142 LEU A O 1
ATOM 1144 N N . ALA A 1 143 ? 12.935 5.516 -0.069 1.00 88.75 143 ALA A N 1
ATOM 1145 C CA . ALA A 1 143 ? 12.463 4.191 0.318 1.00 88.75 143 ALA A CA 1
ATOM 1146 C C . ALA A 1 143 ? 12.459 4.017 1.846 1.00 88.75 143 ALA A C 1
ATOM 1148 O O . ALA A 1 143 ? 11.495 3.489 2.405 1.00 88.75 143 ALA A O 1
ATOM 1149 N N . PHE A 1 144 ? 13.485 4.525 2.531 1.00 90.94 144 PHE A N 1
ATOM 1150 C CA . PHE A 1 144 ? 13.558 4.532 3.987 1.00 90.94 144 PHE A CA 1
ATOM 1151 C C . PHE A 1 144 ? 12.446 5.386 4.614 1.00 90.94 144 PHE A C 1
ATOM 1153 O O . PHE A 1 144 ? 11.725 4.901 5.485 1.00 90.94 144 PHE A O 1
ATOM 1160 N N . ILE A 1 145 ? 12.225 6.613 4.127 1.00 92.56 145 ILE A N 1
ATOM 1161 C CA . ILE A 1 145 ? 11.136 7.488 4.605 1.00 92.56 145 ILE A CA 1
ATOM 1162 C C . ILE A 1 145 ? 9.774 6.802 4.428 1.00 92.56 145 ILE A C 1
ATOM 1164 O O . ILE A 1 145 ? 8.949 6.802 5.343 1.00 92.56 145 ILE A O 1
ATOM 1168 N N . LYS A 1 146 ? 9.541 6.155 3.282 1.00 91.50 146 LYS A N 1
ATOM 1169 C CA . LYS A 1 146 ? 8.317 5.382 3.033 1.00 91.50 146 LYS A CA 1
ATOM 1170 C C . LYS A 1 146 ? 8.147 4.238 4.043 1.00 91.50 146 LYS A C 1
ATOM 1172 O O . LYS A 1 146 ? 7.032 3.984 4.507 1.00 91.50 146 LYS A O 1
ATOM 1177 N N . GLN A 1 147 ? 9.233 3.551 4.396 1.00 89.31 147 GLN A N 1
ATOM 1178 C CA . GLN A 1 147 ? 9.194 2.478 5.387 1.00 89.31 147 GLN A CA 1
ATOM 1179 C C . GLN A 1 147 ? 8.815 3.008 6.778 1.00 89.31 147 GLN A C 1
ATOM 1181 O O . GLN A 1 147 ? 8.030 2.360 7.468 1.00 89.31 147 GLN A O 1
ATOM 1186 N N . LEU A 1 148 ? 9.286 4.200 7.165 1.00 93.00 148 LEU A N 1
ATOM 1187 C CA . LEU A 1 148 ? 8.885 4.844 8.423 1.00 93.00 148 LEU A CA 1
ATOM 1188 C C . LEU A 1 148 ? 7.379 5.128 8.470 1.00 93.00 148 LEU A C 1
ATOM 1190 O O . LEU A 1 148 ? 6.731 4.799 9.461 1.00 93.00 148 LEU A O 1
ATOM 1194 N N . PHE A 1 149 ? 6.803 5.665 7.390 1.00 90.06 149 PHE A N 1
ATOM 1195 C CA . PHE A 1 149 ? 5.350 5.864 7.294 1.00 90.06 149 PHE A CA 1
ATOM 1196 C C . PHE A 1 149 ? 4.580 4.551 7.445 1.00 90.06 149 PHE A C 1
ATOM 1198 O O . PHE A 1 149 ? 3.628 4.479 8.214 1.00 90.06 149 PHE A O 1
ATOM 1205 N N . THR A 1 150 ? 5.058 3.489 6.796 1.00 87.62 150 THR A N 1
ATOM 1206 C CA . THR A 1 150 ? 4.435 2.161 6.888 1.00 87.62 150 THR A CA 1
ATOM 1207 C C . THR A 1 150 ? 4.476 1.611 8.319 1.00 87.62 150 THR A C 1
ATOM 1209 O O . THR A 1 150 ? 3.525 0.978 8.770 1.00 87.62 150 THR A O 1
ATOM 1212 N N . ILE A 1 151 ? 5.555 1.860 9.068 1.00 89.56 151 ILE A N 1
ATOM 1213 C CA . ILE A 1 151 ? 5.648 1.470 10.483 1.00 89.56 151 ILE A CA 1
ATOM 1214 C C . ILE A 1 151 ? 4.621 2.237 11.324 1.00 89.56 151 ILE A C 1
ATOM 1216 O O . ILE A 1 151 ? 3.936 1.631 12.146 1.00 89.56 151 ILE A O 1
ATOM 1220 N N . ILE A 1 152 ? 4.471 3.546 11.099 1.00 89.69 152 ILE A N 1
ATOM 1221 C CA . ILE A 1 152 ? 3.457 4.368 11.779 1.00 89.69 152 ILE A CA 1
ATOM 1222 C C . ILE A 1 152 ? 2.048 3.846 11.473 1.00 89.69 152 ILE A C 1
ATOM 1224 O O . ILE A 1 152 ? 1.233 3.711 12.386 1.00 89.69 152 ILE A O 1
ATOM 1228 N N . ASP A 1 153 ? 1.779 3.477 10.221 1.00 86.56 153 ASP A N 1
ATOM 1229 C CA . ASP A 1 153 ? 0.515 2.857 9.831 1.00 86.56 153 ASP A CA 1
ATOM 1230 C C . ASP A 1 153 ? 0.268 1.561 10.599 1.00 86.56 153 ASP A C 1
ATOM 1232 O O . ASP A 1 153 ? -0.797 1.393 11.185 1.00 86.56 153 ASP A O 1
ATOM 1236 N N . VAL A 1 154 ? 1.259 0.670 10.684 1.00 86.12 154 VAL A N 1
ATOM 1237 C CA . VAL A 1 154 ? 1.148 -0.571 11.468 1.00 86.12 154 VAL A CA 1
ATOM 1238 C C . VAL A 1 154 ? 0.848 -0.278 12.940 1.00 86.12 154 VAL A C 1
ATOM 1240 O O . VAL A 1 154 ? -0.017 -0.938 13.520 1.00 86.12 154 VAL A O 1
ATOM 1243 N N . ILE A 1 155 ? 1.492 0.729 13.538 1.00 87.31 155 ILE A N 1
ATOM 1244 C CA . ILE A 1 155 ? 1.211 1.152 14.919 1.00 87.31 155 ILE A CA 1
ATOM 1245 C C . ILE A 1 155 ? -0.249 1.586 15.057 1.00 87.31 155 ILE A C 1
ATOM 1247 O O . ILE A 1 155 ? -0.936 1.133 15.972 1.00 87.31 155 ILE A O 1
ATOM 1251 N N . PHE A 1 156 ? -0.760 2.409 14.141 1.00 84.62 156 PHE A N 1
ATOM 1252 C CA . PHE A 1 156 ? -2.170 2.788 14.163 1.00 84.62 156 PHE A CA 1
ATOM 1253 C C . PHE A 1 156 ? -3.083 1.580 14.006 1.00 84.62 156 PHE A C 1
ATOM 1255 O O . PHE A 1 156 ? -4.025 1.434 14.777 1.00 84.62 156 PHE A O 1
ATOM 1262 N N . LEU A 1 157 ? -2.782 0.664 13.095 1.00 82.56 157 LEU A N 1
ATOM 1263 C CA . LEU A 1 157 ? -3.586 -0.538 12.883 1.00 82.56 157 LEU A CA 1
ATOM 1264 C C . LEU A 1 157 ? -3.628 -1.444 14.134 1.00 82.56 157 LEU A C 1
ATOM 1266 O O . LEU A 1 157 ? -4.644 -2.109 14.360 1.00 82.56 157 LEU A O 1
ATOM 1270 N N . LEU A 1 158 ? -2.584 -1.413 14.973 1.00 84.50 158 LEU A N 1
ATOM 1271 C CA . LEU A 1 158 ? -2.506 -2.102 16.270 1.00 84.50 158 LEU A CA 1
ATOM 1272 C C . LEU A 1 158 ? -3.263 -1.396 17.405 1.00 84.50 158 LEU A C 1
ATOM 1274 O O . LEU A 1 158 ? -3.661 -2.065 18.364 1.00 84.50 158 LEU A O 1
ATOM 1278 N N . LEU A 1 159 ? -3.478 -0.077 17.326 1.00 85.06 159 LEU A N 1
ATOM 1279 C CA . LEU A 1 159 ? -4.159 0.673 18.386 1.00 85.06 159 LEU A CA 1
ATOM 1280 C C . LEU A 1 159 ? -5.565 0.128 18.646 1.00 85.06 159 LEU A C 1
ATOM 1282 O O . LEU A 1 159 ? -6.220 -0.364 17.725 1.00 85.06 159 LEU A O 1
ATOM 1286 N N . PRO A 1 160 ? -6.084 0.238 19.882 1.00 79.25 160 PRO A N 1
ATOM 1287 C CA . PRO A 1 160 ? -7.457 -0.127 20.163 1.00 79.25 160 PRO A CA 1
ATOM 1288 C C . PRO A 1 160 ? -8.453 0.776 19.418 1.00 79.25 160 PRO A C 1
ATOM 1290 O O . PRO A 1 160 ? -8.177 1.926 19.087 1.00 79.25 160 PRO A O 1
ATOM 1293 N N . SER A 1 161 ? -9.642 0.239 19.128 1.00 75.12 161 SER A N 1
ATOM 1294 C CA . SER A 1 161 ? -10.749 1.046 18.595 1.00 75.12 161 SER A CA 1
ATOM 1295 C C . SER A 1 161 ? -11.040 2.209 19.550 1.00 75.12 161 SER A C 1
ATOM 1297 O O . SER A 1 161 ? -11.014 1.999 20.763 1.00 75.12 161 SER A O 1
ATOM 1299 N N . ASN A 1 162 ? -11.307 3.401 19.012 1.00 73.12 162 ASN A N 1
ATOM 1300 C CA . ASN A 1 162 ? -11.512 4.652 19.753 1.00 73.12 162 ASN A CA 1
ATOM 1301 C C . ASN A 1 162 ? -10.300 5.173 20.556 1.00 73.12 162 ASN A C 1
ATOM 1303 O O . ASN A 1 162 ? -10.466 6.054 21.394 1.00 73.12 162 ASN A O 1
ATOM 1307 N N . ALA A 1 163 ? -9.075 4.695 20.298 1.00 76.69 163 ALA A N 1
ATOM 1308 C CA . ALA A 1 163 ? -7.882 5.185 21.003 1.00 76.69 163 ALA A CA 1
ATOM 1309 C C . ALA A 1 163 ? -7.640 6.696 20.836 1.00 76.69 163 ALA A C 1
ATOM 1311 O O . ALA A 1 163 ? -7.051 7.322 21.712 1.00 76.69 163 ALA A O 1
ATOM 1312 N N . MET A 1 164 ? -8.072 7.278 19.712 1.00 72.38 164 MET A N 1
ATOM 1313 C CA . MET A 1 164 ? -7.849 8.691 19.388 1.00 72.38 164 MET A CA 1
ATOM 1314 C C . MET A 1 164 ? -9.117 9.544 19.461 1.00 72.38 164 MET A C 1
ATOM 1316 O O . MET A 1 164 ? -9.046 10.764 19.296 1.00 72.38 164 MET A O 1
ATOM 1320 N N . THR A 1 165 ? -10.281 8.948 19.741 1.00 68.06 165 THR A N 1
ATOM 1321 C CA . THR A 1 165 ? -11.469 9.743 20.054 1.00 68.06 165 THR A CA 1
ATOM 1322 C C . THR A 1 165 ? -11.282 10.325 21.447 1.00 68.06 165 THR A C 1
ATOM 1324 O O . THR A 1 165 ? -11.331 9.599 22.436 1.00 68.06 165 THR A O 1
ATOM 1327 N N . LEU A 1 166 ? -11.039 11.633 21.528 1.00 60.16 166 LEU A N 1
ATOM 1328 C CA . LEU A 1 166 ? -10.964 12.347 22.797 1.00 60.16 166 LEU A CA 1
ATOM 1329 C C . LEU A 1 166 ? -12.249 12.064 23.593 1.00 60.16 166 LEU A C 1
ATOM 1331 O O . LEU A 1 166 ? -13.326 12.539 23.241 1.00 60.16 166 LEU A O 1
ATOM 1335 N N . GLU A 1 167 ? -12.131 11.328 24.696 1.00 52.28 167 GLU A N 1
ATOM 1336 C CA . GLU A 1 167 ? -13.201 10.968 25.643 1.00 52.28 167 GLU A CA 1
ATOM 1337 C C . GLU A 1 167 ? -13.887 12.194 26.303 1.00 52.28 167 GLU A C 1
ATOM 1339 O O . GLU A 1 167 ? -14.697 12.070 27.219 1.00 52.28 167 GLU A O 1
ATOM 1344 N N . LYS A 1 168 ? -13.587 13.421 25.865 1.00 49.81 168 LYS A N 1
ATOM 1345 C CA . LYS A 1 168 ? -13.930 14.658 26.571 1.00 49.81 168 LYS A CA 1
ATOM 1346 C C . LYS A 1 168 ? -15.091 15.455 25.976 1.00 49.81 168 LYS A C 1
ATOM 1348 O O . LYS A 1 168 ? -15.291 16.589 26.394 1.00 49.81 168 LYS A O 1
ATOM 1353 N N . GLN A 1 169 ? -15.874 14.896 25.049 1.00 51.75 169 GLN A N 1
ATOM 1354 C CA . GLN A 1 169 ? -17.048 15.602 24.503 1.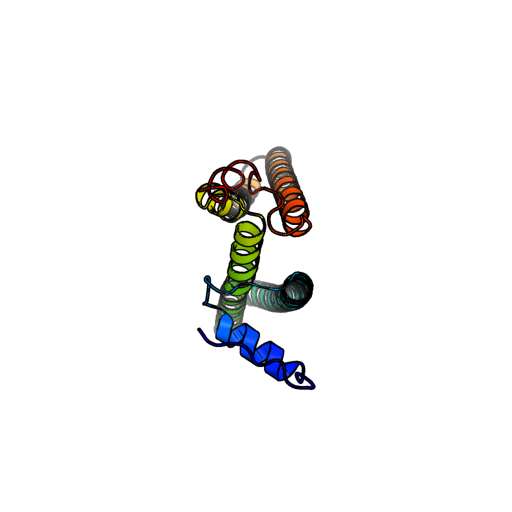00 51.75 169 GLN A CA 1
ATOM 1355 C C . GLN A 1 169 ? -18.416 15.015 24.884 1.00 51.75 169 GLN A C 1
ATOM 1357 O O . GLN A 1 169 ? -19.424 15.591 24.503 1.00 51.75 169 GLN A O 1
ATOM 1362 N N . ASN A 1 170 ? -18.488 13.927 25.669 1.00 49.34 170 ASN A N 1
ATOM 1363 C CA . ASN A 1 170 ? -19.779 13.282 25.975 1.00 49.34 170 ASN A CA 1
ATOM 1364 C C . ASN A 1 170 ? -20.061 12.941 27.448 1.00 49.34 170 ASN A C 1
ATOM 1366 O O . ASN A 1 170 ? -21.124 12.396 27.738 1.00 49.34 170 ASN A O 1
ATOM 1370 N N . ARG A 1 171 ? -19.189 13.304 28.400 1.00 47.56 171 ARG A N 1
ATOM 1371 C CA . ARG A 1 171 ? -19.552 13.219 29.831 1.00 47.56 171 ARG A CA 1
ATOM 1372 C C . ARG A 1 171 ? -20.547 14.300 30.280 1.00 47.56 171 ARG A C 1
ATOM 1374 O O . ARG A 1 171 ? -21.236 14.090 31.265 1.00 47.56 171 ARG A O 1
ATOM 1381 N N . TRP A 1 172 ? -20.680 15.395 29.528 1.00 49.44 172 T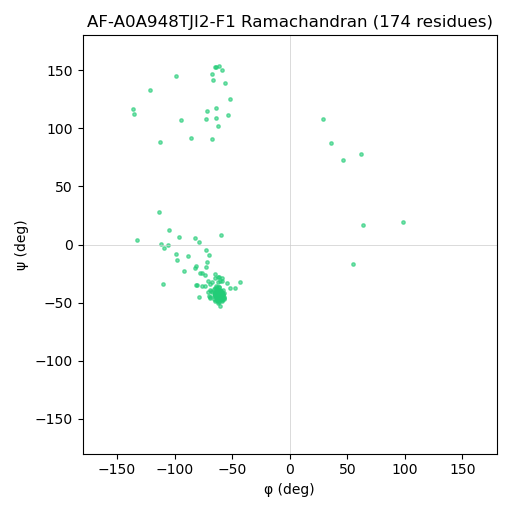RP A N 1
ATOM 1382 C CA . TRP A 1 172 ? -21.563 16.527 29.857 1.00 49.44 172 TRP A CA 1
ATOM 1383 C C . TRP A 1 172 ? -22.914 16.524 29.125 1.00 49.44 172 TRP A C 1
ATOM 1385 O O . TRP A 1 172 ? -23.775 17.339 29.432 1.00 49.44 172 TRP A O 1
ATOM 1395 N N . VAL A 1 173 ? -23.114 15.621 28.159 1.00 56.91 173 VAL A N 1
ATOM 1396 C CA . VAL A 1 173 ? -24.360 15.534 27.366 1.00 56.91 173 VAL A CA 1
ATOM 1397 C C . VAL A 1 173 ? -25.310 14.456 27.912 1.00 56.91 173 VAL A C 1
ATOM 1399 O O . VAL A 1 173 ? -26.483 14.445 27.571 1.00 56.91 173 VAL A O 1
ATOM 1402 N N . ARG A 1 174 ? -24.841 13.574 28.809 1.00 52.03 174 ARG A N 1
ATOM 1403 C CA . ARG A 1 174 ? -25.676 12.546 29.468 1.00 52.03 174 ARG A CA 1
ATOM 1404 C C . ARG A 1 174 ? -26.201 12.942 30.854 1.00 52.03 174 ARG A C 1
ATOM 1406 O O . ARG A 1 174 ? -26.767 12.094 31.531 1.00 52.03 174 ARG A O 1
ATOM 1413 N N . SER A 1 175 ? -25.988 14.183 31.293 1.00 50.25 175 SER A N 1
ATOM 1414 C CA . SER A 1 175 ? -26.444 14.671 32.605 1.00 50.25 175 SER A CA 1
ATOM 1415 C C . SER A 1 175 ? -27.520 15.761 32.515 1.00 50.25 175 SER A C 1
ATOM 1417 O O . SER A 1 175 ? -27.594 16.614 33.399 1.00 50.25 175 SER A O 1
ATOM 1419 N N . LYS A 1 176 ? -28.319 15.775 31.447 1.00 41.91 176 LYS A N 1
ATOM 1420 C CA . LYS A 1 176 ? -29.557 16.553 31.373 1.00 41.91 176 LYS A CA 1
ATOM 1421 C C . LYS A 1 176 ? -30.681 15.674 30.864 1.00 41.91 176 LYS A C 1
ATOM 1423 O O . LYS A 1 176 ? -30.401 14.885 29.934 1.00 41.91 176 LYS A O 1
#

pLDDT: mean 77.01, std 14.78, range [29.61, 93.56]

Sequence (176 aa):
MHKVHEHGRTKLFQAWLDFFKGYVDFKGNTTRSGYWWGFLLQTILLLLAKLIATKAHMMSYSAGNDAPSVKILSFVGTLIVILLILPMLTLSIRRYRDIGLKNISIIIFILMPLVLQGIALSLQSFITINNYSTFLTIFNVLAFIKQLFTIIDVIFLLLPSNAMTLEKQNRWVRSK

Solvent-accessible surface area (backbone atoms only — not comparable to full-atom values): 10017 Å² total; per-residue (Å²): 136,84,77,82,77,91,66,86,79,74,52,70,65,56,54,51,51,50,50,65,69,49,37,81,55,66,80,62,86,74,54,73,68,55,46,53,54,50,49,52,54,50,49,53,52,47,51,54,39,47,54,53,21,51,52,30,42,53,51,32,62,73,49,62,86,76,46,65,69,40,47,49,50,21,53,53,27,51,51,53,45,56,59,59,45,47,47,54,49,36,53,48,54,33,50,43,50,46,25,41,54,54,72,68,59,52,50,48,70,61,45,50,53,52,52,50,51,50,53,38,55,57,50,60,68,51,30,82,78,55,69,53,68,66,44,50,51,54,40,50,50,49,51,49,54,41,50,52,54,52,50,53,49,52,53,56,72,67,48,55,74,46,70,61,46,74,83,81,78,58,77,77,68,75,76,116

Mean predicted aligned error: 10.8 Å

Organism: NCBI:txid2838724